Protein AF-A0A371MS18-F1 (afdb_monomer_lite)

Secondary structure (DSSP, 8-state):
-HHHHHHHHHHHHHHHPPBT--EEETTEEEEEEEEEEEEEPPHHHHHHHHHHTT--TTT-SS--HHHHHHHHTTSS--GGGTEEEEEEEEEEEEEE-HHHHHHHHHHHHHHHHHHHHHHHHHHHHHHHHHHHHHHHHHHHHHH--

Radius of gyration: 34.22 Å; chains: 1; bounding box: 48×32×111 Å

Sequence (145 aa):
NANDLRQDVRSVLLARLHHDQPVSGQYGSVQRTSRRNRTLNDDDEVLETLTAAGIDRERVTSVDASKVDDALEVTELSESDVYEIEESEYVRKADVDEERKATRLQGLQDQLAATDEDTADLQAEIEELEQRIDELTSFDAAASF

pLDDT: mean 87.62, std 10.46, range [45.84, 97.19]

Foldseek 3Di:
DVVVVVVVVFVVCQVPADAPDWDDDQWATKHKDKDKDKDFDDFVQLQVLLVVQPDDPVQDPDDDPVVSVVSVVVGPDDSVSTIDIDMDMTMDGPTGDVVSVVVVVVVVVVVVVVVVVVVVVVVVVVVVVVVVVCVVVVVVVVVPD

Structure (mmCIF, N/CA/C/O backbone):
data_AF-A0A371MS18-F1
#
_entry.id   AF-A0A371MS18-F1
#
loop_
_atom_site.group_PDB
_atom_site.id
_atom_site.type_symbol
_atom_site.label_atom_id
_atom_site.label_alt_id
_atom_site.label_comp_id
_atom_site.label_asym_id
_atom_site.label_entity_id
_atom_site.label_seq_id
_atom_site.pdbx_PDB_ins_code
_atom_site.Cartn_x
_atom_site.Cartn_y
_atom_site.Cartn_z
_atom_site.occupancy
_atom_site.B_iso_or_equiv
_atom_site.auth_seq_id
_atom_site.auth_comp_id
_atom_site.auth_asym_id
_atom_site.auth_atom_id
_atom_site.pdbx_PDB_model_num
ATOM 1 N N . ASN A 1 1 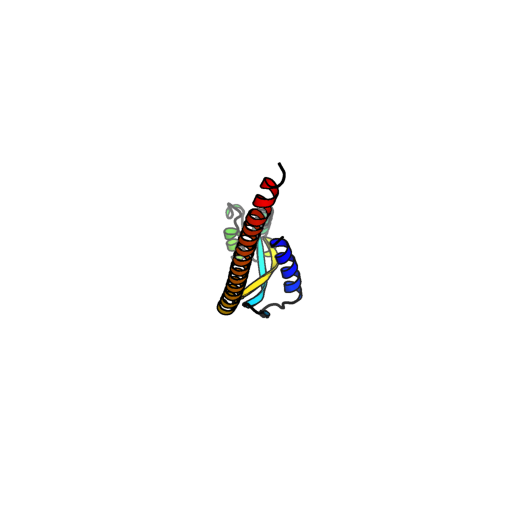? -7.068 -4.437 -14.378 1.00 63.09 1 ASN A N 1
ATOM 2 C CA . ASN A 1 1 ? -5.941 -5.345 -14.667 1.00 63.09 1 ASN A CA 1
ATOM 3 C C . ASN A 1 1 ? -4.734 -5.143 -13.735 1.00 63.09 1 ASN A C 1
ATOM 5 O O . ASN A 1 1 ? -4.393 -6.065 -13.014 1.00 63.09 1 ASN A O 1
ATOM 9 N N . ALA A 1 2 ? -4.127 -3.948 -13.618 1.00 84.69 2 ALA A N 1
ATOM 10 C CA . ALA A 1 2 ? -3.010 -3.728 -12.669 1.00 84.69 2 ALA A CA 1
ATOM 11 C C . ALA A 1 2 ? -3.397 -3.765 -11.170 1.00 84.69 2 ALA A C 1
ATOM 13 O O . ALA A 1 2 ? -2.539 -3.922 -10.301 1.00 84.69 2 ALA A O 1
ATOM 14 N N . ASN A 1 3 ? -4.677 -3.553 -10.847 1.00 85.88 3 ASN A N 1
ATOM 15 C CA . ASN A 1 3 ? -5.179 -3.703 -9.481 1.00 85.88 3 ASN A CA 1
ATOM 16 C C . ASN A 1 3 ? -5.388 -5.179 -9.115 1.00 85.88 3 ASN A C 1
ATOM 18 O O . ASN A 1 3 ? -5.000 -5.592 -8.030 1.00 85.88 3 ASN A O 1
ATOM 22 N N . ASP A 1 4 ? -5.913 -5.966 -10.052 1.00 90.94 4 ASP A N 1
ATOM 23 C CA . ASP A 1 4 ? -6.222 -7.388 -9.863 1.00 90.94 4 ASP A CA 1
ATOM 24 C C . ASP A 1 4 ? -4.935 -8.181 -9.593 1.00 90.94 4 ASP A C 1
ATOM 26 O O . ASP A 1 4 ? -4.815 -8.839 -8.566 1.00 90.94 4 ASP A O 1
ATOM 30 N N . LEU A 1 5 ? -3.888 -7.957 -10.401 1.00 90.94 5 LEU A N 1
ATOM 31 C CA . LEU A 1 5 ? -2.569 -8.557 -10.168 1.00 90.94 5 LEU A CA 1
ATOM 32 C C . LEU A 1 5 ? -1.983 -8.185 -8.794 1.00 90.94 5 LEU A C 1
ATOM 34 O O . LEU A 1 5 ? -1.360 -9.013 -8.132 1.00 90.94 5 LEU A O 1
ATOM 38 N N . ARG A 1 6 ? -2.175 -6.938 -8.340 1.00 86.06 6 ARG A N 1
ATOM 39 C CA . ARG A 1 6 ? -1.726 -6.518 -7.003 1.00 86.06 6 ARG A CA 1
ATOM 40 C C . ARG A 1 6 ? -2.481 -7.256 -5.901 1.00 86.06 6 ARG A C 1
ATOM 42 O O . ARG A 1 6 ? -1.864 -7.596 -4.893 1.00 86.06 6 ARG A O 1
ATOM 49 N N . GLN A 1 7 ? -3.778 -7.494 -6.077 1.00 88.62 7 GLN A N 1
ATOM 50 C CA . GLN A 1 7 ? -4.592 -8.250 -5.126 1.00 88.62 7 GLN A CA 1
ATOM 51 C C . GLN A 1 7 ? -4.187 -9.729 -5.093 1.00 88.62 7 GLN A C 1
ATOM 53 O O . GLN A 1 7 ? -3.961 -10.259 -4.005 1.00 88.62 7 GLN A O 1
ATOM 58 N N . ASP A 1 8 ? -3.983 -10.360 -6.249 1.00 91.62 8 ASP A N 1
ATOM 59 C CA . ASP A 1 8 ? -3.546 -11.758 -6.340 1.00 91.62 8 ASP A CA 1
ATOM 60 C C . ASP A 1 8 ? -2.182 -11.967 -5.671 1.00 91.62 8 ASP A C 1
ATOM 62 O O . ASP A 1 8 ? -2.010 -12.842 -4.817 1.00 91.62 8 ASP A O 1
ATOM 66 N N . VAL A 1 9 ? -1.213 -11.102 -5.989 1.00 90.94 9 VAL A N 1
ATOM 67 C CA . VAL A 1 9 ? 0.124 -11.146 -5.382 1.00 90.94 9 VAL A CA 1
ATOM 68 C C . VAL A 1 9 ? 0.054 -10.867 -3.881 1.00 90.94 9 VAL A C 1
ATOM 70 O O . VAL A 1 9 ? 0.739 -11.540 -3.109 1.00 90.94 9 VAL A O 1
ATOM 73 N N . ARG A 1 10 ? -0.785 -9.921 -3.433 1.00 88.94 10 ARG A N 1
ATOM 74 C CA . ARG A 1 10 ? -0.988 -9.650 -2.000 1.00 88.94 10 ARG A CA 1
ATOM 75 C C . ARG A 1 10 ? -1.446 -10.908 -1.267 1.00 88.94 10 ARG A C 1
ATOM 77 O O . ARG A 1 10 ? -0.879 -11.206 -0.219 1.00 88.94 10 ARG A O 1
ATOM 84 N N . SER A 1 11 ? -2.424 -11.635 -1.801 1.00 89.00 11 SER A N 1
ATOM 85 C CA . SER A 1 11 ? -2.945 -12.861 -1.182 1.00 89.00 11 SER A CA 1
ATOM 86 C C . SER A 1 11 ? -1.852 -13.918 -1.011 1.00 89.00 11 SER A C 1
ATOM 88 O O . SER A 1 11 ? -1.693 -14.483 0.071 1.00 89.00 11 SER A O 1
ATOM 90 N N . VAL A 1 12 ? -1.027 -14.121 -2.042 1.00 92.62 12 VAL A N 1
ATOM 91 C CA . VAL A 1 12 ? 0.118 -15.044 -1.982 1.00 92.62 12 VAL A CA 1
ATOM 92 C C . VAL A 1 12 ? 1.157 -14.591 -0.952 1.00 92.62 12 VAL A C 1
ATOM 94 O O . VAL A 1 12 ? 1.679 -15.408 -0.193 1.00 92.62 12 VAL A O 1
ATOM 97 N N . LEU A 1 13 ? 1.464 -13.292 -0.902 1.00 90.50 13 LEU A N 1
ATOM 98 C CA . LEU A 1 13 ? 2.433 -12.744 0.046 1.00 90.50 13 LEU A CA 1
ATOM 99 C C . LEU A 1 13 ? 1.944 -12.858 1.494 1.00 90.50 13 LEU A C 1
ATOM 101 O O . LEU A 1 13 ? 2.730 -13.244 2.354 1.00 90.50 13 LEU A O 1
ATOM 105 N N . LEU A 1 14 ? 0.665 -12.593 1.774 1.00 90.19 14 LEU A N 1
ATOM 106 C CA . LEU A 1 14 ? 0.096 -12.749 3.120 1.00 90.19 14 LEU A CA 1
ATOM 107 C C . LEU A 1 14 ? 0.197 -14.187 3.639 1.00 90.19 14 LEU A C 1
ATOM 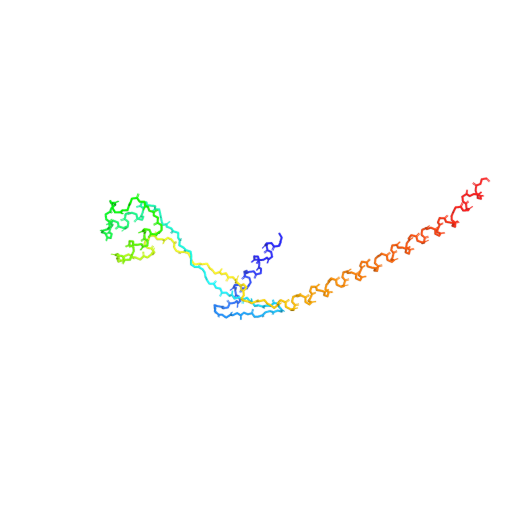109 O O . LEU A 1 14 ? 0.511 -14.385 4.812 1.00 90.19 14 LEU A O 1
ATOM 113 N N . ALA A 1 15 ? -0.003 -15.175 2.760 1.00 87.06 15 ALA A N 1
ATOM 114 C CA . ALA A 1 15 ? 0.124 -16.590 3.106 1.00 87.06 15 ALA A CA 1
ATOM 115 C C . ALA A 1 15 ? 1.571 -17.018 3.419 1.00 87.06 15 ALA A C 1
ATOM 117 O O . ALA A 1 15 ? 1.781 -18.015 4.107 1.00 87.06 15 ALA A O 1
ATOM 118 N N . ARG A 1 16 ? 2.573 -16.294 2.902 1.00 87.88 16 ARG A N 1
ATOM 119 C CA . ARG A 1 16 ? 3.993 -16.668 3.007 1.00 87.88 16 ARG A CA 1
ATOM 120 C C . ARG A 1 16 ? 4.773 -15.856 4.038 1.00 87.88 16 ARG A C 1
ATOM 122 O O . ARG A 1 16 ? 5.737 -16.362 4.604 1.00 87.88 16 ARG A O 1
ATOM 129 N N . LEU A 1 17 ? 4.420 -14.590 4.226 1.00 86.81 17 LEU A N 1
ATOM 130 C CA . LEU A 1 17 ? 5.100 -13.701 5.161 1.00 86.81 17 LEU A CA 1
ATOM 131 C C . LEU A 1 17 ? 4.646 -14.007 6.587 1.00 86.81 17 LEU A C 1
ATOM 133 O O . LEU A 1 17 ? 3.450 -14.071 6.846 1.00 86.81 17 LEU A O 1
ATOM 137 N N . HIS A 1 18 ? 5.592 -14.143 7.512 1.00 78.44 18 HIS A N 1
ATOM 138 C CA . HIS A 1 18 ? 5.299 -14.153 8.944 1.00 78.44 18 HIS A CA 1
ATOM 139 C C . HIS A 1 18 ? 5.188 -12.717 9.472 1.00 78.44 18 HIS A C 1
ATOM 141 O O . HIS A 1 18 ? 5.695 -11.777 8.853 1.00 78.44 18 HIS A O 1
ATOM 147 N N . HIS A 1 19 ? 4.520 -12.545 10.615 1.00 73.56 19 HIS A N 1
ATOM 148 C CA . HIS A 1 19 ? 4.514 -11.257 11.303 1.00 73.56 19 HIS A CA 1
ATOM 149 C C . HIS A 1 19 ? 5.942 -10.844 11.680 1.00 73.56 19 HIS A C 1
ATOM 151 O O . HIS A 1 19 ? 6.787 -11.681 11.996 1.00 73.56 19 HIS A O 1
ATOM 157 N N . ASP A 1 20 ? 6.198 -9.541 11.594 1.00 72.12 20 ASP A N 1
ATOM 158 C CA . ASP A 1 20 ? 7.367 -8.860 12.159 1.00 72.12 20 ASP A CA 1
ATOM 159 C C . ASP A 1 20 ? 8.730 -9.088 11.491 1.00 72.12 20 ASP A C 1
ATOM 161 O O . ASP A 1 20 ? 9.684 -8.397 11.843 1.00 72.12 20 ASP A O 1
ATOM 165 N N . GLN A 1 21 ? 8.827 -9.911 10.439 1.00 81.50 21 GLN A N 1
ATOM 166 C CA . GLN A 1 21 ? 10.067 -10.049 9.664 1.00 81.50 21 GLN A CA 1
ATOM 167 C C . GLN A 1 21 ? 9.904 -9.598 8.200 1.00 81.50 21 GLN A C 1
ATOM 169 O O . GLN A 1 21 ? 9.076 -10.156 7.474 1.00 81.50 21 GLN A O 1
ATOM 174 N N . PRO A 1 22 ? 10.681 -8.600 7.729 1.00 87.75 22 PRO A N 1
ATOM 175 C CA . PRO A 1 22 ? 10.674 -8.222 6.323 1.00 87.75 22 PRO A CA 1
ATOM 176 C C . PRO A 1 22 ? 11.340 -9.304 5.466 1.00 87.75 22 PRO A C 1
ATOM 178 O O . PRO A 1 22 ? 12.356 -9.888 5.845 1.00 87.75 22 PRO A O 1
ATOM 181 N N . VAL A 1 23 ? 10.788 -9.535 4.278 1.00 90.12 23 VAL A N 1
ATOM 182 C CA . VAL A 1 23 ? 11.372 -10.403 3.252 1.00 90.12 23 VAL A CA 1
ATOM 183 C C . VAL A 1 23 ? 11.866 -9.546 2.101 1.00 90.12 23 VAL A C 1
ATOM 185 O O . VAL A 1 23 ? 11.107 -8.785 1.495 1.00 90.12 23 VAL A O 1
ATOM 188 N N . SER A 1 24 ? 13.154 -9.684 1.804 1.00 90.25 24 SER A N 1
ATOM 189 C CA . SER A 1 24 ? 13.826 -8.957 0.732 1.00 90.25 24 SER A CA 1
ATOM 190 C C . SER A 1 24 ? 13.603 -9.619 -0.625 1.00 90.25 24 SER A C 1
ATOM 192 O O . SER A 1 24 ? 13.663 -10.839 -0.772 1.00 90.25 24 SER A O 1
ATOM 194 N N . GLY A 1 25 ? 13.381 -8.786 -1.631 1.00 89.56 25 GLY A N 1
ATOM 195 C CA . GLY A 1 25 ? 13.404 -9.121 -3.044 1.00 89.56 25 GLY A CA 1
ATOM 196 C C . GLY A 1 25 ? 14.450 -8.288 -3.783 1.00 89.56 25 GLY A C 1
ATOM 197 O O . GLY A 1 25 ? 15.269 -7.594 -3.188 1.00 89.56 25 GLY A O 1
ATOM 198 N N . GLN A 1 26 ? 14.407 -8.339 -5.113 1.00 90.44 26 GLN A N 1
ATOM 199 C CA . GLN A 1 26 ? 15.405 -7.690 -5.973 1.00 90.44 26 GLN A CA 1
ATOM 200 C C . GLN A 1 26 ? 15.376 -6.155 -5.938 1.00 90.44 26 GLN A C 1
ATOM 202 O O . GLN A 1 26 ? 16.330 -5.539 -6.392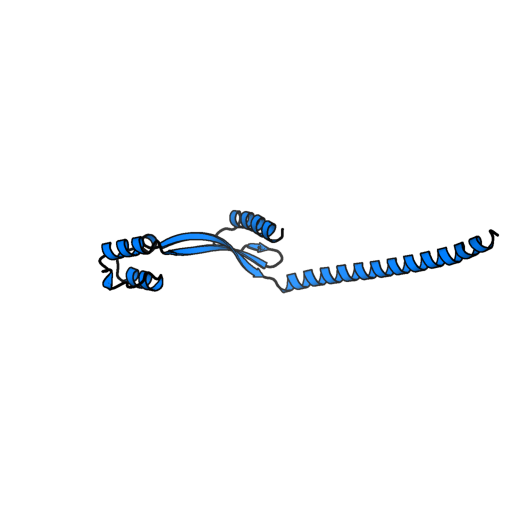 1.00 90.44 26 GLN A O 1
ATOM 207 N N . TYR A 1 27 ? 14.290 -5.545 -5.458 1.00 92.44 27 TYR A N 1
ATOM 208 C CA . TYR A 1 27 ? 14.051 -4.098 -5.548 1.00 92.44 27 TYR A CA 1
ATOM 209 C C . TYR A 1 27 ? 13.649 -3.464 -4.208 1.00 92.44 27 TYR A C 1
ATOM 211 O O . TYR A 1 27 ? 13.067 -2.378 -4.179 1.00 92.44 27 TYR A O 1
ATOM 219 N N . GLY A 1 28 ? 13.881 -4.165 -3.100 1.00 93.81 28 GLY A N 1
ATOM 220 C CA . GLY A 1 28 ? 13.436 -3.755 -1.771 1.00 93.81 28 GLY A CA 1
ATOM 221 C C . GLY A 1 28 ? 12.877 -4.916 -0.967 1.00 93.81 28 GLY A C 1
ATOM 222 O O . GLY A 1 28 ? 13.065 -6.077 -1.323 1.00 93.81 28 GLY A O 1
ATOM 223 N N . SER A 1 29 ? 12.154 -4.609 0.102 1.00 93.00 29 SER A N 1
ATOM 224 C CA . SER A 1 29 ? 11.562 -5.606 0.990 1.00 93.00 29 SER A CA 1
ATOM 225 C C . SER A 1 29 ? 10.100 -5.311 1.302 1.00 93.00 29 SER A C 1
ATOM 227 O O . SER A 1 29 ? 9.629 -4.170 1.235 1.00 93.00 29 SER A O 1
ATOM 229 N N . VAL A 1 30 ? 9.368 -6.367 1.642 1.00 93.12 30 VAL A N 1
ATOM 230 C CA . VAL A 1 30 ? 7.968 -6.303 2.068 1.00 93.12 30 VAL A CA 1
ATOM 231 C C . VAL A 1 30 ? 7.797 -6.981 3.416 1.00 93.12 30 VAL A C 1
ATOM 233 O O . VAL A 1 30 ? 8.547 -7.889 3.762 1.00 93.12 30 VAL A O 1
ATOM 236 N N . GLN A 1 31 ? 6.800 -6.550 4.178 1.00 92.56 31 GLN A N 1
ATOM 237 C CA . GLN A 1 31 ? 6.526 -7.065 5.514 1.00 92.56 31 GLN A CA 1
ATOM 238 C C . GLN A 1 31 ? 5.021 -7.232 5.716 1.00 92.56 31 GLN A C 1
ATOM 240 O O . GLN A 1 31 ? 4.237 -6.397 5.256 1.00 92.56 31 GLN A O 1
ATOM 245 N N . ARG A 1 32 ? 4.625 -8.295 6.422 1.00 93.06 32 ARG A N 1
ATOM 246 C CA . ARG A 1 32 ? 3.253 -8.470 6.906 1.00 93.06 32 ARG A CA 1
ATOM 247 C C . ARG A 1 32 ? 3.060 -7.682 8.195 1.00 93.06 32 ARG A C 1
ATOM 249 O O . ARG A 1 32 ? 3.870 -7.778 9.111 1.00 93.06 32 ARG A O 1
ATOM 256 N N . THR A 1 33 ? 1.984 -6.914 8.253 1.00 90.38 33 THR A N 1
ATOM 257 C CA . THR A 1 33 ? 1.587 -6.107 9.411 1.00 90.38 33 THR A CA 1
ATOM 258 C C . THR A 1 33 ? 0.078 -6.217 9.582 1.00 90.38 33 THR A C 1
ATOM 260 O O . THR A 1 33 ? -0.638 -6.462 8.607 1.00 90.38 33 THR A O 1
ATOM 263 N N . SER A 1 34 ? -0.412 -6.037 10.802 1.00 90.62 34 SER A N 1
ATOM 264 C CA . SER A 1 34 ? -1.840 -5.888 11.054 1.00 90.62 34 SER A CA 1
ATOM 265 C C . SER A 1 34 ? -2.201 -4.420 11.242 1.00 90.62 34 SER A C 1
ATOM 267 O O . SER A 1 34 ? -1.356 -3.567 11.536 1.00 90.62 34 SER A O 1
ATOM 269 N N . ARG A 1 35 ? -3.465 -4.111 10.981 1.00 90.62 35 ARG A N 1
ATOM 270 C CA . ARG A 1 35 ? -4.110 -2.855 11.334 1.00 90.62 35 ARG A CA 1
ATOM 271 C C . ARG A 1 35 ? -5.374 -3.205 12.095 1.00 90.62 35 ARG A C 1
ATOM 273 O O . ARG A 1 35 ? -6.179 -3.990 11.604 1.00 90.62 35 ARG A O 1
ATOM 280 N N . ARG A 1 36 ? -5.548 -2.572 13.248 1.00 93.88 36 ARG A N 1
ATOM 281 C CA . ARG A 1 36 ? -6.797 -2.586 14.002 1.00 93.88 36 ARG A CA 1
ATOM 282 C C . ARG A 1 36 ? -7.615 -1.366 13.588 1.00 93.88 36 ARG A C 1
ATOM 284 O O . ARG A 1 36 ? -7.125 -0.241 13.688 1.00 93.88 36 ARG A O 1
ATOM 291 N N . ASN A 1 37 ? -8.814 -1.594 13.071 1.00 92.69 37 ASN A N 1
ATOM 292 C CA . ASN A 1 37 ? -9.814 -0.559 12.844 1.00 92.69 37 ASN A CA 1
ATOM 293 C C . ASN A 1 37 ? -10.862 -0.669 13.951 1.00 92.69 37 ASN A C 1
ATOM 295 O O . ASN A 1 37 ? -11.190 -1.771 14.384 1.00 92.69 37 ASN A O 1
ATOM 299 N N . ARG A 1 38 ? -11.356 0.476 14.414 1.00 94.62 38 ARG A N 1
ATOM 300 C CA . ARG A 1 38 ? -12.472 0.552 15.351 1.00 94.62 38 ARG A CA 1
ATOM 301 C C . ARG A 1 38 ? -13.539 1.457 14.757 1.00 94.62 38 ARG A C 1
ATOM 303 O O . ARG A 1 38 ? -13.207 2.541 14.269 1.00 94.62 38 ARG A O 1
ATOM 310 N N . THR A 1 39 ? -14.776 1.004 14.810 1.00 94.00 39 THR A N 1
ATOM 311 C CA . THR A 1 39 ? -15.956 1.742 14.366 1.00 94.00 39 THR A CA 1
ATOM 312 C C . THR A 1 39 ? -16.915 1.786 15.540 1.00 94.00 39 THR A C 1
ATOM 314 O O . THR A 1 39 ? -17.075 0.778 16.219 1.00 94.00 39 THR A O 1
ATOM 317 N N . LEU A 1 40 ? -17.477 2.955 15.850 1.00 94.06 40 LEU A N 1
ATOM 318 C CA . LEU A 1 40 ? -18.463 3.047 16.926 1.00 94.06 40 LEU A CA 1
ATOM 319 C C . LEU A 1 40 ? -19.672 2.176 16.589 1.00 94.06 40 LEU A C 1
ATOM 321 O O . LEU A 1 40 ? -20.104 2.155 15.433 1.00 94.06 40 LEU A O 1
ATOM 325 N N . ASN A 1 41 ? -20.200 1.501 17.608 1.00 92.94 41 ASN A N 1
ATOM 326 C CA . ASN A 1 41 ? -21.519 0.887 17.527 1.00 92.94 41 ASN A CA 1
ATOM 327 C C . ASN A 1 41 ? -22.589 1.976 17.354 1.00 92.94 41 ASN A C 1
ATOM 329 O O . ASN A 1 41 ? -22.292 3.173 17.415 1.00 92.94 41 ASN A O 1
ATOM 333 N N . ASP A 1 42 ? -23.831 1.559 17.120 1.00 91.56 42 ASP A N 1
ATOM 334 C CA . ASP A 1 42 ? -24.940 2.498 16.966 1.00 91.56 42 ASP A CA 1
ATOM 335 C C . ASP A 1 42 ? -25.050 3.426 18.186 1.00 91.56 42 ASP A C 1
ATOM 337 O O . ASP A 1 42 ? -24.874 2.995 19.328 1.0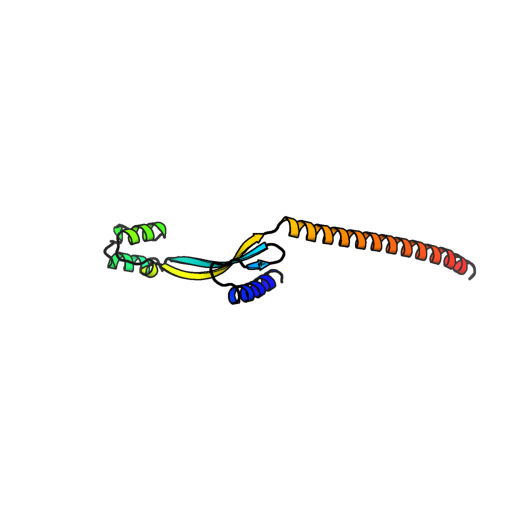0 91.56 42 ASP A O 1
ATOM 341 N N . ASP A 1 43 ? -25.328 4.706 17.940 1.00 89.62 43 ASP A N 1
ATOM 342 C CA . ASP A 1 43 ? -25.350 5.736 18.977 1.00 89.62 43 ASP A CA 1
ATOM 343 C C . ASP A 1 43 ? -26.255 5.349 20.159 1.00 89.62 43 ASP A C 1
ATOM 345 O O . ASP A 1 43 ? -25.878 5.568 21.315 1.00 89.62 43 ASP A O 1
ATOM 349 N N . ASP A 1 44 ? -27.421 4.746 19.896 1.00 88.81 44 ASP A N 1
ATOM 350 C CA . ASP A 1 44 ? -28.356 4.338 20.949 1.00 88.81 44 ASP A CA 1
ATOM 351 C C . ASP A 1 44 ? -27.786 3.184 21.796 1.00 88.81 44 ASP A C 1
ATOM 353 O O . ASP A 1 44 ? -27.901 3.198 23.025 1.00 88.81 44 ASP A O 1
ATOM 357 N N . GLU A 1 45 ? -27.110 2.221 21.163 1.00 90.25 45 GLU A N 1
ATOM 358 C CA . GLU A 1 45 ? -26.460 1.082 21.829 1.00 90.25 45 GLU A CA 1
ATOM 359 C C . GLU A 1 45 ? -25.276 1.536 22.695 1.00 90.25 45 GLU A C 1
ATOM 361 O O . GLU A 1 45 ? -25.116 1.103 23.844 1.00 90.25 45 GLU A O 1
ATOM 366 N N . VAL A 1 46 ? -24.467 2.464 22.179 1.00 90.25 46 VAL A N 1
ATOM 367 C CA . VAL A 1 46 ? -23.352 3.061 22.922 1.00 90.25 46 VAL A CA 1
ATOM 368 C C . VAL A 1 46 ? -23.870 3.820 24.144 1.00 90.25 46 VAL A C 1
ATOM 370 O O . VAL A 1 46 ? -23.340 3.656 25.245 1.00 90.25 46 VAL A O 1
ATOM 373 N N . LEU A 1 47 ? -24.922 4.628 23.989 1.00 88.06 47 LEU A N 1
ATOM 374 C CA . LEU A 1 47 ? -25.516 5.380 25.098 1.00 88.06 47 LEU A CA 1
ATOM 375 C C . LEU A 1 47 ? -26.123 4.467 26.166 1.00 88.06 47 LEU A C 1
ATOM 377 O O . LEU A 1 47 ? -25.961 4.744 27.360 1.00 88.06 47 LEU A O 1
ATOM 381 N N . GLU A 1 48 ? -26.805 3.392 25.768 1.00 88.88 48 GLU A N 1
ATOM 382 C CA . GLU A 1 48 ? -27.341 2.393 26.699 1.00 88.88 48 GLU A CA 1
ATOM 383 C C . GLU A 1 48 ? -26.213 1.740 27.507 1.00 88.88 48 GLU A C 1
ATOM 385 O O . GLU A 1 48 ? -26.284 1.685 28.738 1.00 88.88 48 GLU A O 1
ATOM 390 N N . THR A 1 49 ? -25.138 1.338 26.829 1.00 90.88 49 THR A N 1
ATOM 391 C CA . THR A 1 49 ? -23.968 0.693 27.440 1.00 90.88 49 THR A CA 1
ATOM 392 C C . THR A 1 49 ? -23.268 1.615 28.440 1.00 90.88 49 THR A C 1
ATOM 394 O O . THR A 1 49 ? -23.001 1.223 29.579 1.00 90.88 49 THR A O 1
ATOM 397 N N . LEU A 1 50 ? -23.040 2.879 28.068 1.00 88.00 50 LEU A N 1
ATOM 398 C CA . LEU A 1 50 ? -22.460 3.891 28.960 1.00 88.00 50 LEU A CA 1
ATOM 399 C C . LEU A 1 50 ? -23.370 4.193 30.164 1.00 88.00 50 LEU A C 1
ATOM 401 O O . LEU A 1 50 ? -22.883 4.335 31.289 1.00 88.00 50 LEU A O 1
ATOM 405 N N . THR A 1 51 ? -24.689 4.236 29.956 1.00 86.69 51 THR A N 1
ATOM 406 C CA . THR A 1 51 ? -25.667 4.450 31.036 1.00 86.69 51 THR A CA 1
ATOM 407 C C . THR A 1 51 ? -25.680 3.280 32.014 1.00 86.69 51 THR A C 1
ATOM 409 O O . THR A 1 51 ? -25.689 3.493 33.229 1.00 86.69 51 THR A O 1
ATOM 412 N N . ALA A 1 52 ? -25.622 2.044 31.513 1.00 87.31 52 ALA A N 1
ATOM 413 C CA . ALA A 1 52 ? -25.529 0.844 32.342 1.00 87.31 52 ALA A CA 1
ATOM 414 C C . ALA A 1 52 ? -24.251 0.823 33.202 1.00 87.31 52 ALA A C 1
ATOM 416 O O . ALA A 1 52 ? -24.275 0.312 34.323 1.00 87.31 52 ALA A O 1
ATOM 417 N N . ALA A 1 53 ? -23.166 1.437 32.720 1.00 86.56 53 ALA A N 1
ATOM 418 C CA . ALA A 1 53 ? -21.918 1.628 33.460 1.00 86.56 53 ALA A CA 1
ATOM 419 C C . ALA A 1 53 ? -21.910 2.859 34.392 1.00 86.56 53 ALA A C 1
ATOM 421 O O . ALA A 1 53 ? -20.899 3.139 35.037 1.00 86.56 53 ALA A O 1
ATOM 422 N N . GLY A 1 54 ? -23.028 3.585 34.502 1.00 83.56 54 GLY A N 1
ATOM 423 C CA . GLY A 1 54 ? -23.193 4.702 35.435 1.00 83.56 54 GLY A CA 1
ATOM 424 C C . GLY A 1 54 ? -22.861 6.086 34.869 1.00 83.56 54 GLY A C 1
ATOM 425 O O . GLY A 1 54 ? -22.746 7.036 35.647 1.00 83.56 54 GLY A O 1
ATOM 426 N N . ILE A 1 55 ? -22.722 6.234 33.546 1.00 80.69 55 ILE A N 1
ATOM 427 C CA . ILE A 1 55 ? -22.597 7.542 32.889 1.00 80.69 55 ILE A CA 1
ATOM 428 C C . ILE A 1 55 ? -23.970 8.009 32.406 1.00 80.69 55 ILE A C 1
ATOM 430 O O . ILE A 1 55 ? -24.506 7.512 31.423 1.00 80.69 55 ILE A O 1
ATOM 434 N N . ASP A 1 56 ? -24.534 9.014 33.078 1.00 71.69 56 ASP A N 1
ATOM 435 C CA . ASP A 1 56 ? -25.826 9.586 32.696 1.00 71.69 56 ASP A CA 1
ATOM 436 C C . ASP A 1 56 ? -25.812 10.211 31.291 1.00 71.69 56 ASP A C 1
ATOM 438 O O . ASP A 1 56 ? -24.931 11.006 30.950 1.00 71.69 56 ASP A O 1
ATOM 442 N N . ARG A 1 57 ? -26.886 9.969 30.527 1.00 67.69 57 ARG A N 1
ATOM 443 C CA . ARG A 1 57 ? -27.178 10.563 29.201 1.00 67.69 57 ARG A CA 1
ATOM 444 C C . ARG A 1 57 ? -27.048 12.089 29.120 1.00 67.69 57 ARG A C 1
ATOM 446 O O . ARG A 1 57 ? -26.896 12.648 28.043 1.00 67.69 57 ARG A O 1
ATOM 453 N N . GLU A 1 58 ? -27.133 12.790 30.247 1.00 64.69 58 GLU A N 1
ATOM 454 C CA . GLU A 1 58 ? -26.994 14.251 30.323 1.00 64.69 58 GLU A CA 1
ATOM 455 C C . GLU A 1 58 ? -25.533 14.707 30.170 1.00 64.69 58 GLU A C 1
ATOM 457 O O . GLU A 1 58 ? -25.274 15.854 29.800 1.00 64.69 58 GLU A O 1
ATOM 462 N N . ARG A 1 59 ? -24.571 13.805 30.411 1.00 60.28 59 ARG A N 1
ATOM 463 C CA . ARG A 1 59 ? -23.129 14.029 30.230 1.00 60.28 59 ARG A CA 1
ATOM 464 C C . ARG A 1 59 ? -22.684 13.832 28.775 1.00 60.28 59 ARG A C 1
ATOM 466 O O . ARG A 1 59 ? -21.677 14.416 28.382 1.00 60.28 59 ARG A O 1
ATOM 473 N N . VAL A 1 60 ? -23.431 13.062 27.976 1.00 62.00 60 VAL A N 1
ATOM 474 C CA . VAL A 1 60 ? -23.093 12.708 26.585 1.00 62.00 60 VAL A CA 1
ATOM 475 C C . VAL A 1 60 ? -24.137 13.308 25.638 1.00 62.00 60 VAL A C 1
ATOM 477 O O . VAL A 1 60 ? -25.138 12.695 25.298 1.00 62.00 60 VAL A O 1
ATOM 480 N N . THR A 1 61 ? -23.928 14.560 25.228 1.00 63.81 61 THR A N 1
ATOM 481 C CA . THR A 1 61 ? -24.849 15.283 24.323 1.00 63.81 61 THR A CA 1
ATOM 482 C C . THR A 1 61 ? -24.703 14.892 22.848 1.00 63.81 61 THR A C 1
ATOM 484 O O . THR A 1 61 ? -25.571 15.225 22.047 1.00 63.81 61 THR A O 1
ATOM 487 N N . SER A 1 62 ? -23.607 14.220 22.487 1.00 68.62 62 SER A N 1
ATOM 488 C CA . SER A 1 62 ? -23.385 13.586 21.183 1.00 68.62 62 SER A CA 1
ATOM 489 C C . SER A 1 62 ? -22.465 12.383 21.365 1.00 68.62 62 SER A C 1
ATOM 491 O O . SER A 1 62 ? -21.580 12.423 22.228 1.00 68.62 62 SER A O 1
ATOM 493 N N . VAL A 1 63 ? -22.688 11.335 20.575 1.00 77.44 63 VAL A N 1
ATOM 494 C CA . VAL A 1 63 ? -21.848 10.138 20.546 1.00 77.44 63 VAL A CA 1
ATOM 495 C C . VAL A 1 63 ? -20.795 10.353 19.467 1.00 77.44 63 VAL A C 1
ATOM 497 O O . VAL A 1 63 ? -21.065 10.283 18.277 1.00 77.44 63 VAL A O 1
ATOM 500 N N . ASP A 1 64 ? -19.585 10.695 19.893 1.00 85.62 64 ASP A N 1
ATOM 501 C CA . ASP A 1 64 ? -18.427 10.829 19.015 1.00 85.62 64 ASP A CA 1
ATOM 502 C C . ASP A 1 64 ? -17.279 10.029 19.623 1.00 85.62 64 ASP A C 1
ATOM 504 O O . ASP A 1 64 ? -17.144 9.977 20.848 1.00 85.62 64 ASP A O 1
ATOM 508 N N . ALA A 1 65 ? -16.410 9.461 18.782 1.00 87.19 65 ALA A N 1
ATOM 509 C CA . ALA A 1 65 ? -15.353 8.547 19.227 1.00 87.19 65 ALA A CA 1
ATOM 510 C C . ALA A 1 65 ? -14.493 9.136 20.359 1.00 87.19 65 ALA A C 1
ATOM 512 O O . ALA A 1 65 ? -14.220 8.465 21.346 1.00 87.19 65 ALA A O 1
ATOM 513 N N . SER A 1 66 ? -14.153 10.427 20.276 1.00 87.94 66 SER A N 1
ATOM 514 C CA . SER A 1 66 ? -13.384 11.110 21.327 1.00 87.94 66 SER A CA 1
ATOM 515 C C . SER A 1 66 ? -14.091 11.116 22.686 1.00 87.94 66 SER A C 1
ATOM 517 O O . SER A 1 66 ? -13.435 10.943 23.700 1.00 87.94 66 SER A O 1
ATOM 519 N N . LYS A 1 67 ? -15.415 11.317 22.726 1.00 86.06 67 LYS A N 1
ATOM 520 C CA . LYS A 1 67 ? -16.173 11.380 23.987 1.00 86.06 67 LYS A CA 1
ATOM 521 C C . LYS A 1 67 ? -16.389 9.999 24.589 1.00 86.06 67 LYS A C 1
ATOM 523 O O . LYS A 1 67 ? -16.423 9.858 25.806 1.00 86.06 67 LYS A O 1
ATOM 528 N N . VAL A 1 68 ? -16.565 8.997 23.731 1.00 88.44 68 VAL A N 1
ATOM 529 C CA . VAL A 1 68 ? -16.660 7.597 24.147 1.00 88.44 68 VAL A CA 1
ATOM 530 C C . VAL A 1 68 ? -15.316 7.136 24.706 1.00 88.44 68 VAL A C 1
ATOM 532 O O . VAL A 1 68 ? -15.298 6.513 25.758 1.00 88.44 68 VAL A O 1
ATOM 535 N N . ASP A 1 69 ? -14.199 7.519 24.082 1.00 90.31 69 ASP A N 1
ATOM 536 C CA . ASP A 1 69 ? -12.859 7.254 24.618 1.00 90.31 69 ASP A CA 1
ATOM 537 C C . ASP A 1 69 ? -12.678 7.870 26.017 1.00 90.31 69 ASP A C 1
ATOM 539 O O . ASP A 1 69 ? -12.313 7.153 26.946 1.00 90.31 69 ASP A O 1
ATOM 543 N N . ASP A 1 70 ? -13.030 9.149 26.202 1.00 88.25 70 ASP A N 1
ATOM 544 C CA . ASP A 1 70 ? -12.972 9.815 27.516 1.00 88.25 70 ASP A CA 1
ATOM 545 C C . ASP A 1 70 ? -13.844 9.100 28.573 1.00 88.25 70 ASP A C 1
ATOM 547 O O . ASP A 1 70 ? -13.496 9.025 29.753 1.00 88.25 70 ASP A O 1
ATOM 551 N N . ALA A 1 71 ? -15.001 8.572 28.162 1.00 87.00 71 ALA A N 1
ATOM 552 C CA . ALA A 1 71 ? -15.909 7.823 29.027 1.00 87.00 71 ALA A CA 1
ATOM 553 C C . ALA A 1 71 ? -15.351 6.439 29.410 1.00 87.00 71 ALA A C 1
ATOM 555 O O . ALA A 1 71 ? -15.514 6.000 30.552 1.00 87.00 71 ALA A O 1
ATOM 556 N N . LEU A 1 72 ? -14.661 5.762 28.489 1.00 89.75 72 LEU A N 1
ATOM 557 C CA . LEU A 1 72 ? -13.985 4.490 28.754 1.00 89.75 72 LEU A CA 1
ATOM 558 C C . LEU A 1 72 ? -12.837 4.645 29.764 1.00 89.75 72 LEU A C 1
ATOM 560 O O . LEU A 1 72 ? -12.612 3.745 30.564 1.00 89.75 72 LEU A O 1
ATOM 564 N N . GLU A 1 73 ? -12.154 5.794 29.806 1.00 88.00 73 GLU A N 1
ATOM 565 C CA . GLU A 1 73 ? -11.079 6.040 30.786 1.00 88.00 73 GLU A CA 1
ATOM 566 C C . GLU A 1 73 ? -11.564 6.067 32.246 1.00 88.00 73 GLU A C 1
ATOM 568 O O . GLU A 1 73 ? -10.783 5.822 33.170 1.00 88.00 73 GLU A O 1
ATOM 573 N N . VAL A 1 74 ? -12.843 6.382 32.468 1.00 89.06 74 VAL A N 1
ATOM 574 C CA . VAL A 1 74 ? -13.444 6.520 33.806 1.00 89.06 74 VAL A CA 1
ATOM 575 C C . VAL A 1 74 ? -14.439 5.408 34.143 1.00 89.06 74 VAL A C 1
ATOM 577 O O . VAL A 1 74 ? -15.055 5.448 35.210 1.00 89.06 74 VAL A O 1
ATOM 580 N N . THR A 1 75 ? -14.597 4.422 33.260 1.00 86.94 75 THR A N 1
ATOM 581 C CA . THR A 1 75 ? -15.487 3.268 33.450 1.00 86.94 75 THR A CA 1
ATOM 582 C C . THR A 1 75 ? -14.699 1.961 33.433 1.00 86.94 75 THR A C 1
ATOM 584 O O . THR A 1 75 ? -13.533 1.916 33.060 1.00 86.94 75 THR A O 1
ATOM 587 N N . GLU A 1 76 ? -15.336 0.874 33.870 1.00 88.62 76 GLU A N 1
ATOM 588 C CA . GLU A 1 76 ? -14.775 -0.481 33.752 1.00 88.62 76 GLU A CA 1
ATOM 589 C C . GLU A 1 76 ? -15.119 -1.142 32.404 1.00 88.62 76 GLU A C 1
ATOM 591 O O . GLU A 1 76 ? -14.833 -2.322 32.204 1.00 88.62 76 GLU A O 1
ATOM 596 N N . LEU A 1 77 ? -15.753 -0.396 31.491 1.00 91.50 77 LEU A N 1
ATOM 597 C CA . LEU A 1 77 ? -16.093 -0.872 30.157 1.00 91.50 77 LEU A CA 1
ATOM 598 C C . LEU A 1 77 ? -14.830 -1.041 29.314 1.00 91.50 77 LEU A C 1
ATOM 600 O O . LEU A 1 77 ? -13.872 -0.272 29.401 1.00 91.50 77 LEU A O 1
ATOM 604 N N . SER A 1 78 ? -14.850 -2.053 28.461 1.00 91.94 78 SER A N 1
ATOM 605 C CA . SER A 1 78 ? -13.829 -2.266 27.450 1.00 91.94 78 SER A CA 1
ATOM 606 C C . SER A 1 78 ? -14.193 -1.548 26.152 1.00 91.94 78 SER A C 1
ATOM 608 O O . SER A 1 78 ? -15.356 -1.275 25.866 1.00 91.94 78 SER A O 1
ATOM 610 N N . GLU A 1 79 ? -13.193 -1.294 25.305 1.00 90.75 79 GLU A N 1
ATOM 611 C CA . GLU A 1 79 ? -13.440 -0.749 23.963 1.00 90.75 79 GLU A CA 1
ATOM 612 C C . GLU A 1 79 ? -14.409 -1.625 23.157 1.00 90.75 79 GLU A C 1
ATOM 614 O O . GLU A 1 79 ? -15.211 -1.101 22.396 1.00 90.75 79 GLU A O 1
ATOM 619 N N . SER A 1 80 ? -14.361 -2.947 23.339 1.00 92.81 80 SER A N 1
ATOM 620 C CA . SER A 1 80 ? -15.214 -3.895 22.616 1.00 92.81 80 SER A CA 1
ATOM 621 C C . SER A 1 80 ? -16.691 -3.816 22.993 1.00 92.81 80 SER A C 1
ATOM 623 O O . SER A 1 80 ? -17.513 -4.371 22.272 1.00 92.81 80 SER A O 1
ATOM 625 N N . ASP A 1 81 ? -17.030 -3.149 24.097 1.00 93.81 81 ASP A N 1
ATOM 626 C CA . ASP A 1 81 ? -18.423 -2.966 24.513 1.00 93.81 81 ASP A CA 1
ATOM 627 C C . ASP A 1 81 ? -19.111 -1.835 23.728 1.00 93.81 81 ASP A C 1
ATOM 629 O O . ASP A 1 81 ? -20.333 -1.792 23.641 1.00 93.81 81 ASP A O 1
ATOM 633 N N . VAL A 1 82 ? -18.336 -0.919 23.137 1.00 93.25 82 VAL A N 1
ATOM 634 C CA . VAL A 1 82 ? -18.850 0.283 22.450 1.00 93.25 82 VAL A CA 1
ATOM 635 C C . VAL A 1 82 ? -18.324 0.449 21.021 1.00 93.25 82 VAL A C 1
ATOM 637 O O . VAL A 1 82 ? -18.858 1.253 20.256 1.00 93.25 82 VAL A O 1
ATOM 640 N N . TYR A 1 83 ? -17.288 -0.301 20.648 1.00 94.88 83 TYR A N 1
ATOM 641 C CA . TYR A 1 83 ? -16.722 -0.320 19.307 1.00 94.88 83 TYR A CA 1
ATOM 642 C C . TYR A 1 83 ? -16.786 -1.716 18.691 1.00 94.88 83 TYR A C 1
ATOM 644 O O . TYR A 1 83 ? -16.348 -2.703 19.287 1.00 94.88 83 TYR A O 1
ATOM 652 N N . GLU A 1 84 ? -17.158 -1.764 17.416 1.00 95.44 84 GLU A N 1
ATOM 653 C CA . GLU A 1 84 ? -16.824 -2.868 16.534 1.00 95.44 84 GLU A CA 1
ATOM 654 C C . GLU A 1 84 ? -15.338 -2.766 16.168 1.00 95.44 84 GLU A C 1
ATOM 656 O O . GLU A 1 84 ? -14.871 -1.791 15.567 1.00 95.44 84 GLU A O 1
ATOM 661 N N . ILE A 1 85 ? -14.568 -3.772 16.577 1.00 95.00 85 ILE A N 1
ATOM 662 C CA . ILE A 1 85 ? -13.123 -3.830 16.372 1.00 95.00 85 ILE A CA 1
ATOM 663 C C . ILE A 1 85 ? -12.811 -4.907 15.341 1.00 95.00 85 ILE A C 1
ATOM 665 O O . ILE A 1 85 ? -12.998 -6.097 15.588 1.00 95.00 85 ILE A O 1
ATOM 669 N N . GLU A 1 86 ? -12.228 -4.489 14.224 1.00 94.06 86 GLU A N 1
ATOM 670 C CA . GLU A 1 86 ? -11.781 -5.382 13.161 1.00 94.06 86 GLU A CA 1
ATOM 671 C C . GLU A 1 86 ? -10.255 -5.361 13.047 1.00 94.06 86 GLU A C 1
ATOM 673 O O . GLU A 1 86 ? -9.625 -4.300 12.980 1.00 94.06 86 GLU A O 1
ATOM 678 N N . GLU A 1 87 ? -9.639 -6.540 12.963 1.00 92.00 87 GLU A N 1
ATOM 679 C CA . GLU A 1 87 ? -8.220 -6.672 12.639 1.00 92.00 87 GLU A CA 1
ATOM 680 C C . GLU A 1 87 ? -8.050 -7.129 11.189 1.00 92.00 87 GLU A C 1
ATOM 682 O O . GLU A 1 87 ? -8.614 -8.127 10.747 1.00 92.00 87 GLU A O 1
ATOM 687 N N . SER A 1 88 ? -7.258 -6.376 10.428 1.00 90.88 88 SER A N 1
ATOM 688 C CA . SER A 1 88 ? -6.962 -6.667 9.029 1.00 90.88 88 SER A CA 1
ATOM 689 C C . SER A 1 88 ? -5.463 -6.773 8.800 1.00 90.88 88 SER A C 1
ATOM 691 O O . SER A 1 88 ? -4.701 -5.847 9.091 1.00 90.88 88 SER A O 1
ATOM 693 N N . GLU A 1 89 ? -5.033 -7.877 8.198 1.00 91.19 89 GLU A N 1
ATOM 694 C CA . GLU A 1 89 ? -3.647 -8.063 7.782 1.00 91.19 89 GLU A CA 1
ATOM 695 C C . GLU A 1 89 ? -3.385 -7.483 6.390 1.00 91.19 89 GLU A C 1
ATOM 697 O O . GLU A 1 89 ? -4.169 -7.608 5.437 1.00 91.19 89 GLU A O 1
ATOM 702 N N . TYR A 1 90 ? -2.223 -6.859 6.236 1.00 91.12 90 TYR A N 1
ATOM 703 C CA . TYR A 1 90 ? -1.792 -6.330 4.956 1.00 91.12 90 TYR A CA 1
ATOM 704 C C . TYR A 1 90 ? -0.282 -6.434 4.771 1.00 91.12 90 TYR A C 1
ATOM 706 O O . TYR A 1 90 ? 0.503 -6.561 5.710 1.00 91.12 90 TYR A O 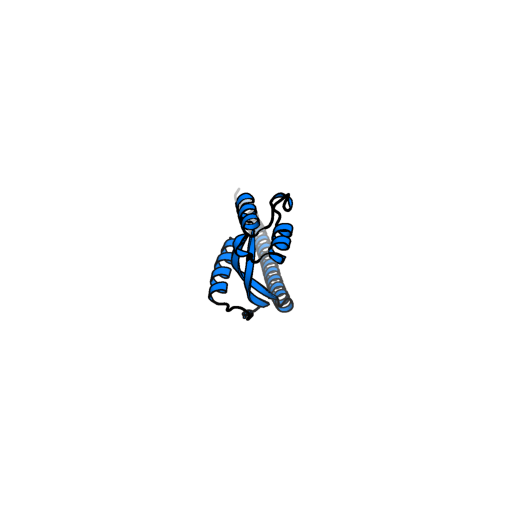1
ATOM 714 N N . VAL A 1 91 ? 0.118 -6.403 3.503 1.00 91.88 91 VAL A N 1
ATOM 715 C CA . VAL A 1 91 ? 1.523 -6.368 3.108 1.00 91.88 91 VAL A CA 1
ATOM 716 C C . VAL A 1 91 ? 1.904 -4.914 2.907 1.00 91.88 91 VAL A C 1
ATOM 718 O O . VAL A 1 91 ? 1.275 -4.212 2.112 1.00 91.88 91 VAL A O 1
ATOM 721 N N . ARG A 1 92 ? 2.944 -4.462 3.603 1.00 90.69 92 ARG A N 1
ATOM 722 C CA . ARG A 1 92 ? 3.527 -3.135 3.412 1.00 90.69 92 ARG A CA 1
ATOM 723 C C . ARG A 1 92 ? 4.894 -3.237 2.749 1.00 90.69 92 ARG A C 1
ATOM 725 O O . ARG A 1 92 ? 5.648 -4.174 3.006 1.00 90.69 92 ARG A O 1
ATOM 732 N N . LYS A 1 93 ? 5.234 -2.233 1.941 1.00 93.00 93 LYS A N 1
ATOM 733 C CA . LYS A 1 93 ? 6.626 -1.948 1.577 1.00 93.00 93 LYS A CA 1
ATOM 734 C C . LYS A 1 93 ? 7.382 -1.645 2.874 1.00 93.00 93 LYS A C 1
ATOM 736 O O . LYS A 1 93 ? 6.968 -0.755 3.612 1.00 93.00 93 LYS A O 1
ATOM 741 N N . ALA A 1 94 ? 8.449 -2.389 3.137 1.00 92.31 94 ALA A N 1
ATOM 742 C CA . ALA A 1 94 ? 9.332 -2.146 4.271 1.00 92.31 94 ALA A CA 1
ATOM 743 C C . ALA A 1 94 ? 10.525 -1.285 3.847 1.00 92.31 94 ALA A C 1
ATOM 745 O O . ALA A 1 94 ? 10.805 -0.281 4.490 1.00 92.31 94 ALA A O 1
ATOM 746 N N . ASP A 1 95 ? 11.150 -1.620 2.720 1.00 94.31 95 ASP A N 1
ATOM 747 C CA . ASP A 1 95 ? 12.269 -0.865 2.160 1.00 94.31 95 ASP A CA 1
ATOM 748 C C . ASP A 1 95 ? 12.236 -0.899 0.625 1.00 94.31 95 ASP A C 1
ATOM 750 O O . ASP A 1 95 ? 11.590 -1.773 0.035 1.00 94.31 95 ASP A O 1
ATOM 754 N N . VAL A 1 96 ? 12.897 0.054 -0.034 1.00 95.75 96 VAL A N 1
ATOM 755 C CA . VAL A 1 96 ? 13.090 0.054 -1.488 1.00 95.75 96 VAL A CA 1
ATOM 756 C C . VAL A 1 96 ? 14.535 0.370 -1.829 1.00 95.75 96 VAL A C 1
ATOM 758 O O . VAL A 1 96 ? 15.057 1.412 -1.451 1.00 95.75 96 VAL A O 1
ATOM 761 N N . ASP A 1 97 ? 15.106 -0.491 -2.666 1.00 95.56 97 ASP A N 1
ATOM 762 C CA . ASP A 1 97 ? 16.395 -0.272 -3.308 1.00 95.56 97 ASP A CA 1
ATOM 763 C C . ASP A 1 97 ? 16.189 0.596 -4.563 1.00 95.56 97 ASP A C 1
ATOM 765 O O . ASP A 1 97 ? 15.874 0.096 -5.651 1.00 95.56 97 ASP A O 1
ATOM 769 N N . GLU A 1 98 ? 16.266 1.919 -4.382 1.00 94.62 98 GLU A N 1
ATOM 770 C CA . GLU A 1 98 ? 16.059 2.894 -5.462 1.00 94.62 98 GLU A CA 1
ATOM 771 C C . GLU A 1 98 ? 17.179 2.835 -6.513 1.00 94.62 98 GLU A C 1
ATOM 773 O O . GLU A 1 98 ? 16.903 2.964 -7.706 1.00 94.62 98 GLU A O 1
ATOM 778 N N . GLU A 1 99 ? 18.427 2.574 -6.113 1.00 94.94 99 GLU A N 1
ATOM 779 C CA . GLU A 1 99 ? 19.572 2.506 -7.034 1.00 94.94 99 GLU A CA 1
ATOM 780 C C . GLU A 1 99 ? 19.420 1.351 -8.027 1.00 94.94 99 GLU A C 1
ATOM 782 O O . GLU A 1 99 ? 19.596 1.511 -9.243 1.00 94.94 99 GLU A O 1
ATOM 787 N N . ARG A 1 100 ? 19.020 0.177 -7.530 1.00 93.81 100 ARG A N 1
ATOM 788 C CA . ARG A 1 100 ? 18.799 -1.002 -8.369 1.00 93.81 100 ARG A CA 1
ATOM 789 C C . ARG A 1 100 ? 17.591 -0.845 -9.281 1.00 93.81 100 ARG A C 1
ATOM 791 O O . ARG A 1 100 ? 17.630 -1.304 -10.428 1.00 93.81 100 ARG A O 1
ATOM 798 N N . LYS A 1 101 ? 16.531 -0.184 -8.806 1.00 94.25 101 LYS A N 1
ATOM 799 C CA . LYS A 1 101 ? 15.380 0.179 -9.645 1.00 94.25 101 LYS A CA 1
ATOM 800 C C . LYS A 1 101 ? 15.780 1.136 -10.759 1.00 94.25 101 LYS A C 1
ATOM 802 O O . LYS A 1 101 ? 15.461 0.858 -11.913 1.00 94.25 101 LYS A O 1
ATOM 807 N N . ALA A 1 102 ? 16.495 2.207 -10.426 1.00 94.88 102 ALA A N 1
ATOM 808 C CA . ALA A 1 102 ? 16.950 3.202 -11.389 1.00 94.88 102 ALA A CA 1
ATOM 809 C C . ALA A 1 102 ? 17.843 2.563 -12.458 1.00 94.88 102 ALA A C 1
ATOM 811 O O . ALA A 1 102 ? 17.587 2.724 -13.647 1.00 94.88 102 ALA A O 1
ATOM 812 N N . THR A 1 103 ? 18.807 1.736 -12.044 1.00 96.19 103 THR A N 1
ATOM 813 C CA . THR A 1 103 ? 19.702 1.015 -12.962 1.00 96.19 103 THR A CA 1
ATOM 814 C C . THR A 1 103 ? 18.925 0.104 -13.913 1.00 96.19 103 THR A C 1
ATOM 816 O O . THR A 1 103 ? 19.178 0.089 -15.117 1.00 96.19 103 THR A O 1
ATOM 819 N N . ARG A 1 104 ? 17.943 -0.652 -13.400 1.00 95.00 104 ARG A N 1
ATOM 820 C CA . ARG A 1 104 ? 17.118 -1.523 -14.246 1.00 95.00 104 ARG A CA 1
ATOM 821 C C . ARG A 1 104 ? 16.280 -0.721 -15.238 1.00 95.00 104 ARG A C 1
ATOM 823 O O . ARG A 1 104 ? 16.140 -1.162 -16.376 1.00 95.00 104 ARG A O 1
ATOM 830 N N . LEU A 1 105 ? 15.704 0.394 -14.794 1.00 96.38 105 LEU A N 1
ATOM 831 C CA . LEU A 1 105 ? 14.858 1.239 -15.628 1.00 96.38 105 LEU A CA 1
ATOM 832 C C . LEU A 1 105 ? 15.671 1.915 -16.732 1.00 96.38 105 LEU A C 1
ATOM 834 O O . LEU A 1 105 ? 15.242 1.876 -17.878 1.00 96.38 105 LEU A O 1
ATOM 838 N N . GLN A 1 106 ? 16.858 2.433 -16.409 1.00 96.31 106 GLN A N 1
ATOM 839 C CA . GLN A 1 106 ? 17.768 2.997 -17.403 1.00 96.31 106 GLN A CA 1
ATOM 840 C C . GLN A 1 106 ? 18.129 1.954 -18.464 1.00 96.31 106 GLN A C 1
ATOM 842 O O . GLN A 1 106 ? 17.959 2.209 -19.645 1.00 96.31 106 GLN A O 1
ATOM 847 N N . GLY A 1 107 ? 18.497 0.733 -18.061 1.00 96.44 107 GLY A N 1
ATOM 848 C CA . GLY A 1 107 ? 18.801 -0.321 -19.034 1.00 96.44 107 GLY A CA 1
ATOM 849 C C . GLY A 1 107 ? 17.607 -0.717 -19.918 1.00 96.44 107 GLY A C 1
ATOM 850 O O . GLY A 1 107 ? 17.797 -1.105 -21.065 1.00 96.44 107 GLY A O 1
ATOM 851 N N . LEU A 1 108 ? 16.371 -0.621 -19.411 1.00 97.00 108 LEU A N 1
ATOM 852 C CA . LEU A 1 108 ? 15.166 -0.816 -20.230 1.00 97.00 108 LEU A CA 1
ATOM 853 C C . LEU A 1 108 ? 14.943 0.345 -21.204 1.00 97.00 108 LEU A C 1
ATOM 855 O O . LEU A 1 108 ? 14.516 0.111 -22.330 1.00 97.00 108 LEU A O 1
ATOM 859 N N . GLN A 1 109 ? 15.230 1.573 -20.775 1.00 96.25 109 GLN A N 1
ATOM 860 C CA . GLN A 1 109 ? 15.164 2.756 -21.623 1.00 96.25 109 GLN A CA 1
ATOM 861 C C . GLN A 1 109 ? 16.198 2.686 -22.750 1.00 96.25 109 GLN A C 1
ATOM 863 O O . GLN A 1 109 ? 15.843 2.919 -23.900 1.00 96.25 109 GLN A O 1
ATOM 868 N N . ASP A 1 110 ? 17.435 2.303 -22.436 1.00 96.44 110 ASP A N 1
ATOM 869 C CA . ASP A 1 110 ? 18.508 2.154 -23.421 1.00 96.44 110 ASP A CA 1
ATOM 870 C C . ASP A 1 110 ? 18.154 1.077 -24.461 1.00 96.44 110 ASP A C 1
ATOM 872 O O . ASP A 1 110 ? 18.349 1.271 -25.657 1.00 96.44 110 ASP A O 1
ATOM 876 N N . GLN A 1 111 ? 17.567 -0.044 -24.023 1.00 94.19 111 GLN A N 1
ATOM 877 C CA . GLN A 1 111 ? 17.108 -1.105 -24.924 1.00 94.19 111 GLN A CA 1
ATOM 878 C C . GLN A 1 111 ? 15.969 -0.643 -25.847 1.00 94.19 111 GLN A C 1
ATOM 880 O O . GLN A 1 111 ? 15.931 -1.029 -27.016 1.00 94.19 111 GLN A O 1
ATOM 885 N N . LEU A 1 112 ? 15.033 0.151 -25.321 1.00 95.38 112 LEU A N 1
ATOM 886 C CA . LEU A 1 112 ? 13.935 0.696 -26.115 1.00 95.38 112 LEU A CA 1
ATOM 887 C C . LEU A 1 112 ? 14.468 1.667 -27.173 1.00 95.38 112 LEU A C 1
ATOM 889 O O . LEU A 1 112 ? 14.135 1.515 -28.341 1.00 95.38 112 LEU A O 1
ATOM 893 N N . ALA A 1 113 ? 15.361 2.578 -26.778 1.00 93.25 113 ALA A N 1
ATOM 894 C CA . ALA A 1 113 ? 15.982 3.536 -27.688 1.00 93.25 113 ALA A CA 1
ATOM 895 C C . ALA A 1 113 ? 16.749 2.843 -28.824 1.00 93.25 113 ALA A C 1
ATOM 897 O O . ALA A 1 113 ? 16.566 3.204 -29.980 1.00 93.25 113 ALA A O 1
ATOM 898 N N . ALA A 1 114 ? 17.530 1.802 -28.517 1.00 91.88 114 ALA A N 1
ATOM 899 C CA . ALA A 1 114 ? 18.227 1.026 -29.545 1.00 91.88 114 ALA A CA 1
ATOM 900 C C . ALA A 1 114 ? 17.254 0.365 -30.540 1.00 91.88 114 ALA A C 1
ATOM 902 O O . ALA A 1 114 ? 17.492 0.367 -31.740 1.00 91.88 114 ALA A O 1
ATOM 903 N N . THR A 1 115 ? 16.124 -0.156 -30.052 1.00 93.12 115 THR A N 1
ATOM 904 C CA . THR A 1 115 ? 15.101 -0.765 -30.921 1.00 93.12 115 THR A CA 1
ATOM 905 C C . THR A 1 115 ? 14.407 0.281 -31.802 1.00 93.12 115 THR A C 1
ATOM 907 O O . THR A 1 115 ? 14.064 -0.008 -32.950 1.00 93.12 115 THR A O 1
ATOM 910 N N . ASP A 1 116 ? 14.183 1.487 -31.277 1.00 88.56 116 ASP A N 1
ATOM 911 C CA . ASP A 1 116 ? 13.591 2.596 -32.029 1.00 88.56 116 ASP A CA 1
ATOM 912 C C . ASP A 1 116 ? 14.535 3.080 -33.145 1.00 88.56 116 ASP A C 1
ATOM 914 O O . ASP A 1 116 ? 14.079 3.302 -34.267 1.00 88.56 116 ASP A O 1
ATOM 918 N N . GLU A 1 117 ? 15.839 3.184 -32.864 1.00 87.50 117 GLU A N 1
ATOM 919 C CA . GLU A 1 117 ? 16.874 3.498 -33.862 1.00 87.50 117 GLU A CA 1
ATOM 920 C C . GLU A 1 117 ? 16.924 2.432 -34.966 1.00 87.50 117 GLU A C 1
ATOM 922 O O . GLU A 1 117 ? 16.771 2.769 -36.141 1.00 87.50 117 GLU A O 1
ATOM 927 N N . ASP A 1 118 ? 17.008 1.149 -34.596 1.00 87.81 118 ASP A N 1
ATOM 928 C CA . ASP A 1 118 ? 16.988 0.032 -35.553 1.00 87.81 118 ASP A CA 1
ATOM 929 C C . ASP A 1 118 ? 15.729 0.067 -36.443 1.00 87.81 118 ASP A C 1
ATOM 931 O O . ASP A 1 118 ? 15.772 -0.227 -37.638 1.00 87.81 118 ASP A O 1
ATOM 935 N N . THR A 1 119 ? 14.579 0.437 -35.873 1.00 91.81 119 THR A N 1
ATOM 936 C CA . THR A 1 119 ? 13.316 0.531 -36.620 1.00 91.81 119 THR A CA 1
ATOM 937 C C . THR A 1 119 ? 13.321 1.699 -37.605 1.00 91.81 119 THR A C 1
ATOM 939 O O . THR A 1 119 ? 12.783 1.564 -38.706 1.00 91.81 119 THR A O 1
ATOM 942 N N . ALA A 1 120 ? 13.909 2.837 -37.231 1.00 92.25 120 ALA A N 1
ATOM 943 C CA . ALA A 1 120 ? 14.029 3.998 -38.108 1.00 92.25 120 ALA A CA 1
ATOM 944 C C . ALA A 1 120 ? 14.949 3.709 -39.303 1.00 92.25 120 ALA A C 1
ATOM 946 O O . ALA A 1 120 ? 14.595 4.041 -40.435 1.00 92.25 120 ALA A O 1
ATOM 947 N N . ASP A 1 121 ? 16.072 3.028 -39.069 1.00 92.06 121 ASP A N 1
ATOM 948 C CA . ASP A 1 121 ? 16.988 2.606 -40.132 1.00 92.06 121 ASP A CA 1
ATOM 949 C C . ASP A 1 121 ? 16.293 1.658 -41.122 1.00 92.06 121 ASP A C 1
ATOM 951 O O . ASP A 1 121 ? 16.375 1.854 -42.336 1.00 92.06 121 ASP A O 1
ATOM 955 N N . LEU A 1 122 ? 15.527 0.683 -40.617 1.00 94.81 122 LEU A N 1
ATOM 956 C CA . LEU A 1 122 ? 14.738 -0.221 -41.462 1.00 94.81 122 LEU A CA 1
ATOM 957 C C . LEU A 1 122 ? 13.661 0.514 -42.274 1.00 94.81 122 LEU A C 1
ATOM 959 O O . LEU A 1 122 ? 13.404 0.147 -43.418 1.00 94.81 122 LEU A O 1
ATOM 963 N N . GLN A 1 123 ? 13.017 1.540 -41.709 1.00 94.50 123 GLN A N 1
ATOM 964 C CA . GLN A 1 123 ? 12.044 2.355 -42.446 1.00 94.50 123 GLN A CA 1
ATOM 965 C C . GLN A 1 123 ? 12.711 3.138 -43.581 1.00 94.50 123 GLN A C 1
ATOM 967 O O . GLN A 1 123 ? 12.189 3.141 -44.693 1.00 94.50 123 GLN A O 1
ATOM 972 N N . ALA A 1 124 ? 13.877 3.737 -43.329 1.00 95.19 124 ALA A N 1
ATOM 973 C CA . ALA A 1 124 ? 14.634 4.450 -44.355 1.00 95.19 124 ALA A CA 1
ATOM 974 C C . ALA A 1 124 ? 15.106 3.514 -45.482 1.00 95.19 124 ALA A C 1
ATOM 976 O O . ALA A 1 124 ? 15.019 3.873 -46.656 1.00 95.19 124 ALA A O 1
ATOM 977 N N . GLU A 1 125 ? 15.552 2.298 -45.144 1.00 95.88 125 GLU A N 1
ATOM 978 C CA . GLU A 1 125 ? 15.912 1.278 -46.137 1.00 95.88 125 GLU A CA 1
ATOM 979 C C . GLU A 1 125 ? 14.701 0.881 -46.997 1.00 95.88 125 GLU A C 1
ATOM 981 O O . GLU A 1 125 ? 14.816 0.772 -48.218 1.00 95.88 125 GLU A O 1
ATOM 986 N N . ILE A 1 126 ? 13.525 0.707 -46.384 1.00 97.19 126 ILE A N 1
ATOM 987 C CA . ILE A 1 126 ? 12.286 0.424 -47.120 1.00 97.19 126 ILE A CA 1
ATOM 988 C C . ILE A 1 126 ? 11.955 1.570 -48.085 1.00 97.19 126 ILE A C 1
ATOM 990 O O . ILE A 1 126 ? 11.679 1.296 -49.251 1.00 97.19 126 ILE A O 1
ATOM 994 N N . GLU A 1 127 ? 12.035 2.830 -47.649 1.00 96.31 127 GLU A N 1
ATOM 995 C CA . GLU A 1 127 ? 11.769 3.995 -48.508 1.00 96.31 127 GLU A CA 1
ATOM 996 C C . GLU A 1 127 ? 12.749 4.089 -49.693 1.00 96.31 127 GLU A C 1
ATOM 998 O O . GLU A 1 127 ? 12.334 4.364 -50.823 1.00 96.31 127 GLU A O 1
ATOM 1003 N N . GLU A 1 128 ? 14.041 3.818 -49.474 1.00 96.81 128 GLU A N 1
ATOM 1004 C CA . GLU A 1 128 ? 15.040 3.773 -50.552 1.00 96.81 128 GLU A CA 1
ATOM 1005 C C . GLU A 1 128 ? 14.712 2.667 -51.565 1.00 96.81 128 GLU A C 1
ATOM 1007 O O . GLU A 1 128 ? 14.757 2.885 -52.782 1.00 96.81 128 GLU A O 1
ATOM 1012 N N . LEU A 1 129 ? 14.352 1.477 -51.077 1.00 96.81 129 LEU A N 1
ATOM 1013 C CA . LEU A 1 129 ? 13.981 0.348 -51.926 1.00 96.81 129 LEU A CA 1
ATOM 1014 C C . LEU A 1 129 ? 12.707 0.632 -52.728 1.00 96.81 129 LEU A C 1
ATOM 1016 O O . LEU A 1 129 ? 12.658 0.305 -53.916 1.00 96.81 129 LEU A O 1
ATOM 1020 N N . GLU A 1 130 ? 11.702 1.259 -52.120 1.00 94.44 130 GLU A N 1
ATOM 1021 C CA . GLU A 1 130 ? 10.476 1.688 -52.800 1.00 94.44 130 GLU A CA 1
ATOM 1022 C C . GLU A 1 130 ? 10.785 2.703 -53.904 1.00 94.44 130 GLU A C 1
ATOM 1024 O O . GLU A 1 130 ? 10.389 2.499 -55.054 1.00 94.44 130 GLU A O 1
ATOM 1029 N N . GLN A 1 131 ? 11.589 3.729 -53.607 1.00 94.69 131 GLN A N 1
ATOM 1030 C CA . GLN A 1 131 ? 12.012 4.714 -54.603 1.00 94.69 131 GLN A CA 1
ATOM 1031 C C . GLN A 1 131 ? 12.779 4.058 -55.757 1.00 94.69 131 GLN A C 1
ATOM 1033 O O . GLN A 1 131 ? 12.558 4.380 -56.927 1.00 94.69 131 GLN A O 1
ATOM 1038 N N . ARG A 1 132 ? 13.648 3.089 -55.455 1.00 93.12 132 ARG A N 1
ATOM 1039 C CA . ARG A 1 132 ? 14.395 2.353 -56.476 1.00 93.12 132 ARG A CA 1
ATOM 1040 C C . ARG A 1 132 ? 13.488 1.505 -57.368 1.00 93.12 132 ARG A C 1
ATOM 1042 O O . ARG A 1 132 ? 13.738 1.400 -58.572 1.00 93.12 132 ARG A O 1
ATOM 1049 N N . ILE A 1 133 ? 12.461 0.880 -56.799 1.00 94.81 133 ILE A N 1
ATOM 1050 C CA . ILE A 1 133 ? 11.457 0.126 -57.558 1.00 94.81 133 ILE A CA 1
ATOM 1051 C C . ILE A 1 133 ? 10.666 1.072 -58.466 1.00 94.81 133 ILE A C 1
ATOM 1053 O O . ILE A 1 133 ? 10.491 0.761 -59.647 1.00 94.81 133 ILE A O 1
ATOM 1057 N N . ASP A 1 134 ? 10.247 2.232 -57.966 1.00 92.00 134 ASP A N 1
ATOM 1058 C CA . ASP A 1 134 ? 9.536 3.244 -58.754 1.00 92.00 134 ASP A CA 1
ATOM 1059 C C . ASP A 1 134 ? 10.382 3.746 -59.933 1.00 92.00 134 ASP A C 1
ATOM 1061 O O . ASP A 1 134 ? 9.904 3.805 -61.069 1.00 92.00 134 ASP A O 1
ATOM 1065 N N . GLU A 1 135 ? 11.668 4.031 -59.718 1.00 89.19 135 GLU A N 1
ATOM 1066 C CA . GLU A 1 135 ? 12.596 4.393 -60.796 1.00 89.19 135 GLU A CA 1
ATOM 1067 C C . GLU A 1 135 ? 12.657 3.320 -61.891 1.00 89.19 135 GLU A C 1
ATOM 1069 O O . GLU A 1 135 ? 12.566 3.637 -63.080 1.00 89.19 135 GLU A O 1
ATOM 1074 N N . LEU A 1 136 ? 12.793 2.050 -61.502 1.00 90.44 136 LEU A N 1
ATOM 1075 C CA . LEU A 1 136 ? 12.925 0.934 -62.440 1.00 90.44 136 LEU A CA 1
ATOM 1076 C C . LEU A 1 136 ? 11.617 0.630 -63.179 1.00 90.44 136 LEU A C 1
ATOM 1078 O O . LEU A 1 136 ? 11.648 0.270 -64.355 1.00 90.44 136 LEU A O 1
ATOM 1082 N N . THR A 1 137 ? 10.475 0.787 -62.516 1.00 86.62 137 THR A N 1
ATOM 1083 C CA . THR A 1 137 ? 9.156 0.470 -63.084 1.00 86.62 137 THR A CA 1
ATOM 1084 C C . THR A 1 137 ? 8.540 1.633 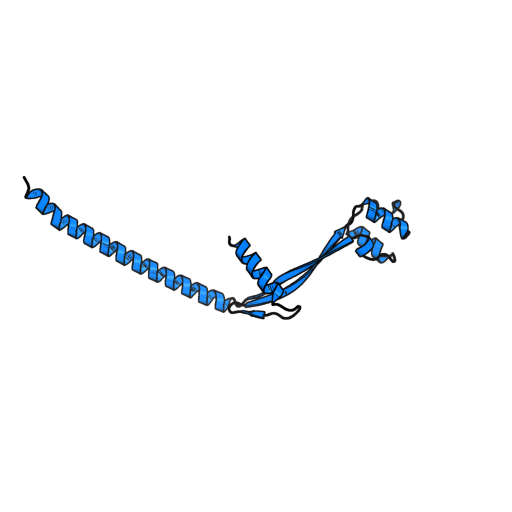-63.866 1.00 86.62 137 THR A C 1
ATOM 1086 O O . THR A 1 137 ? 7.757 1.401 -64.790 1.00 86.62 137 THR A O 1
ATOM 1089 N N . SER A 1 138 ? 8.938 2.880 -63.591 1.00 75.06 138 SER A N 1
ATOM 1090 C CA . SER A 1 138 ? 8.468 4.071 -64.319 1.00 75.06 138 SER A CA 1
ATOM 1091 C C . SER A 1 138 ? 8.874 4.093 -65.801 1.00 75.06 138 SER A C 1
ATOM 1093 O O . SER A 1 138 ? 8.153 4.653 -66.628 1.00 75.06 138 SER A O 1
ATOM 1095 N N . PHE A 1 139 ? 9.989 3.447 -66.163 1.00 63.94 139 PHE A N 1
ATOM 1096 C CA . PHE A 1 139 ? 10.442 3.326 -67.553 1.00 63.94 139 PHE A CA 1
ATOM 1097 C C . PHE A 1 139 ? 9.676 2.263 -68.355 1.00 63.94 139 PHE A C 1
ATOM 1099 O O . PHE A 1 139 ? 9.440 2.463 -69.548 1.00 63.94 139 PHE A O 1
ATOM 1106 N N . ASP A 1 140 ? 9.242 1.169 -67.724 1.00 57.12 140 ASP A N 1
ATOM 1107 C CA . ASP A 1 140 ? 8.462 0.116 -68.395 1.00 57.12 140 ASP A CA 1
ATOM 1108 C C . ASP A 1 140 ? 7.051 0.611 -68.772 1.00 57.12 140 ASP A C 1
ATOM 1110 O O . ASP A 1 140 ? 6.526 0.281 -69.836 1.00 57.12 140 ASP A O 1
ATOM 1114 N N . ALA A 1 141 ? 6.473 1.516 -67.974 1.00 55.03 141 ALA A N 1
ATOM 1115 C CA . ALA A 1 141 ? 5.194 2.158 -68.288 1.00 55.03 141 ALA A CA 1
ATOM 1116 C C . ALA A 1 141 ? 5.246 3.081 -69.529 1.00 55.03 141 ALA A C 1
ATOM 1118 O O . ALA A 1 141 ? 4.214 3.331 -70.152 1.00 55.03 141 ALA A O 1
ATOM 1119 N N . ALA A 1 142 ? 6.430 3.574 -69.917 1.00 53.03 142 ALA A N 1
ATOM 1120 C CA . ALA A 1 142 ? 6.624 4.399 -71.115 1.00 53.03 142 ALA A CA 1
ATOM 1121 C C . ALA A 1 142 ? 6.941 3.576 -72.381 1.00 53.03 142 ALA A C 1
ATOM 1123 O O . ALA A 1 142 ? 6.798 4.089 -73.491 1.00 53.03 142 ALA A O 1
ATOM 1124 N N . ALA A 1 143 ? 7.351 2.310 -72.235 1.00 54.72 143 ALA A N 1
ATOM 1125 C CA . ALA A 1 143 ? 7.617 1.398 -73.350 1.00 54.72 143 ALA A CA 1
ATOM 1126 C C . ALA A 1 143 ? 6.360 0.641 -73.834 1.00 54.72 143 ALA A C 1
ATOM 1128 O O . ALA A 1 143 ? 6.390 0.028 -74.902 1.00 54.72 143 ALA A O 1
ATOM 1129 N N . SER A 1 144 ? 5.249 0.708 -73.089 1.00 53.44 144 SER A N 1
ATOM 1130 C CA . SER A 1 144 ? 3.939 0.186 -73.494 1.00 53.44 144 SER A CA 1
ATOM 1131 C C . SER A 1 144 ? 2.999 1.299 -73.995 1.00 53.44 144 SER A C 1
ATOM 1133 O O . SER A 1 144 ? 2.040 1.657 -73.313 1.00 53.44 144 SER A O 1
ATOM 1135 N N . PHE A 1 145 ? 3.261 1.857 -75.180 1.00 45.84 145 PHE A N 1
ATOM 1136 C CA . PHE A 1 145 ? 2.296 2.646 -75.966 1.00 45.84 145 PHE A CA 1
ATOM 1137 C C . PHE A 1 145 ? 2.448 2.353 -77.459 1.00 45.84 145 PHE A C 1
ATOM 1139 O O . PHE A 1 145 ? 3.600 2.164 -77.911 1.00 45.84 145 PHE A O 1
#